Protein AF-A0A6L7QI22-F1 (afdb_monomer_lite)

Foldseek 3Di:
DDPVQVCCCVPPVDGDDPPLDDPVLVVVLVVQCVVPVLPPLDCPRDPNSCRDVSVVCVQCRPVVLQVQQVVLPHDDPPDDRSDHDDDDDDDSVCVVCVPDPDDDPPCPCVCVSPVPDDPVSD

Radius of gyration: 17.9 Å; chains: 1; bounding box: 43×37×44 Å

Structure (mmCIF, N/CA/C/O backbone):
data_AF-A0A6L7QI22-F1
#
_entry.id   AF-A0A6L7QI22-F1
#
loop_
_atom_site.group_PDB
_atom_site.id
_atom_site.type_symbol
_atom_site.label_atom_id
_atom_site.label_alt_id
_atom_site.label_comp_id
_atom_site.label_asym_id
_atom_site.label_entity_id
_atom_site.label_seq_id
_atom_site.pdbx_PDB_ins_code
_atom_site.Cartn_x
_atom_site.Cartn_y
_atom_site.Cartn_z
_atom_site.occupancy
_atom_site.B_iso_or_equiv
_atom_site.auth_seq_id
_atom_site.auth_comp_id
_atom_site.auth_asym_id
_atom_site.auth_atom_id
_atom_site.pdbx_PDB_model_num
ATOM 1 N N . MET A 1 1 ? -13.317 3.547 7.485 1.00 88.06 1 MET A N 1
ATOM 2 C CA . MET A 1 1 ? -14.101 2.580 6.686 1.00 88.06 1 MET A CA 1
ATOM 3 C C . MET A 1 1 ? -15.576 2.927 6.817 1.00 88.06 1 MET A C 1
ATOM 5 O O . MET A 1 1 ? -16.041 3.057 7.943 1.00 88.06 1 MET A O 1
ATOM 9 N N . ASP A 1 2 ? -16.298 3.121 5.716 1.00 90.44 2 ASP A N 1
ATOM 10 C CA . ASP A 1 2 ? -17.754 3.324 5.758 1.00 90.44 2 ASP A CA 1
ATOM 11 C C . ASP A 1 2 ? -18.538 1.992 5.719 1.00 90.44 2 ASP A C 1
ATOM 13 O O . ASP A 1 2 ? -17.963 0.901 5.662 1.00 90.44 2 ASP A O 1
ATOM 17 N N . ALA A 1 3 ? -19.871 2.072 5.791 1.00 92.56 3 ALA A N 1
ATOM 18 C CA . ALA A 1 3 ? -20.741 0.897 5.817 1.00 92.56 3 ALA A CA 1
ATOM 19 C C . ALA A 1 3 ? -20.727 0.092 4.504 1.00 92.56 3 ALA A C 1
ATOM 21 O O . ALA A 1 3 ? -20.866 -1.131 4.542 1.00 92.56 3 ALA A O 1
ATOM 22 N N . GLU A 1 4 ? -20.556 0.756 3.360 1.00 93.12 4 GLU A N 1
ATOM 23 C CA . GLU A 1 4 ? -20.504 0.102 2.051 1.00 93.12 4 GLU A CA 1
ATOM 24 C C . GLU A 1 4 ? -19.186 -0.655 1.890 1.00 93.12 4 GLU A C 1
ATOM 26 O O . GLU A 1 4 ? -19.187 -1.843 1.567 1.00 93.12 4 GLU A O 1
ATOM 31 N N . GLN A 1 5 ? -18.069 -0.014 2.233 1.00 93.56 5 GLN A N 1
ATOM 32 C CA . GLN A 1 5 ? -16.755 -0.645 2.292 1.00 93.56 5 GLN A CA 1
ATOM 33 C C . GLN A 1 5 ? -16.763 -1.845 3.244 1.00 93.56 5 GLN A C 1
ATOM 35 O O . GLN A 1 5 ? -16.198 -2.893 2.924 1.00 93.56 5 GLN A O 1
ATOM 40 N N . ARG A 1 6 ? -17.412 -1.717 4.412 1.00 93.12 6 ARG A N 1
ATOM 41 C CA . ARG A 1 6 ? -17.520 -2.814 5.380 1.00 93.12 6 ARG A CA 1
ATOM 42 C C . ARG A 1 6 ? -18.294 -3.994 4.816 1.00 93.12 6 ARG A C 1
ATOM 44 O O . ARG A 1 6 ? -17.806 -5.120 4.879 1.00 93.12 6 ARG A O 1
ATOM 51 N N . PHE A 1 7 ? -19.460 -3.730 4.232 1.00 93.75 7 PHE A N 1
ATOM 52 C CA . PHE A 1 7 ? -20.251 -4.754 3.560 1.00 93.75 7 PHE A CA 1
ATOM 53 C C . PHE A 1 7 ? -19.449 -5.439 2.448 1.00 93.75 7 PHE A C 1
ATOM 55 O O . PHE A 1 7 ? -19.473 -6.666 2.344 1.00 93.75 7 PHE A O 1
ATOM 62 N N . ALA A 1 8 ? -18.707 -4.661 1.657 1.00 93.75 8 ALA A N 1
ATOM 63 C CA . ALA A 1 8 ? -17.882 -5.170 0.577 1.00 93.75 8 ALA A CA 1
ATOM 64 C C . ALA A 1 8 ? -16.808 -6.141 1.076 1.00 93.75 8 ALA A C 1
ATOM 66 O O . ALA A 1 8 ? -16.704 -7.272 0.598 1.00 93.75 8 ALA A O 1
ATOM 67 N N . PHE A 1 9 ? -16.057 -5.719 2.092 1.00 95.00 9 PHE A N 1
ATOM 68 C CA . PHE A 1 9 ? -15.014 -6.538 2.688 1.00 95.00 9 PHE A CA 1
ATOM 69 C C . PHE A 1 9 ? -15.580 -7.808 3.336 1.00 95.00 9 PHE A C 1
ATOM 71 O O . PHE A 1 9 ? -15.075 -8.897 3.073 1.00 95.00 9 PHE A O 1
ATOM 78 N N . ASP A 1 10 ? -16.658 -7.694 4.117 1.00 94.88 10 ASP A N 1
ATOM 79 C CA . ASP A 1 10 ? -17.285 -8.840 4.789 1.00 94.88 10 ASP A CA 1
ATOM 80 C C . ASP A 1 10 ? -17.901 -9.836 3.781 1.00 94.88 10 ASP A C 1
ATOM 82 O O . ASP A 1 10 ? -17.974 -11.033 4.060 1.00 94.88 10 ASP A O 1
ATOM 86 N N . THR A 1 11 ? -18.317 -9.366 2.597 1.00 96.75 11 THR A N 1
ATOM 87 C CA . THR A 1 11 ? -18.926 -10.202 1.547 1.00 96.75 11 THR A CA 1
ATOM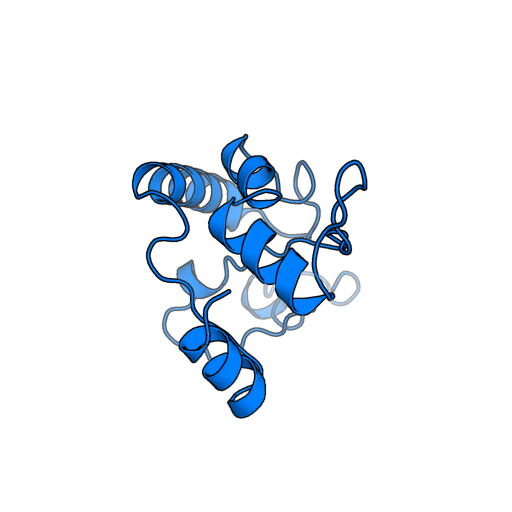 88 C C . THR A 1 11 ? -17.888 -10.867 0.644 1.00 96.75 11 THR A C 1
ATOM 90 O O . THR A 1 11 ? -18.017 -12.051 0.324 1.00 96.75 11 THR A O 1
ATOM 93 N N . TRP A 1 12 ? -16.877 -10.119 0.195 1.00 96.50 12 TRP A N 1
ATOM 94 C CA . TRP A 1 12 ? -15.939 -10.570 -0.841 1.00 96.50 12 TRP A CA 1
ATOM 95 C C . TRP A 1 12 ? -14.551 -10.925 -0.309 1.00 96.50 12 TRP A C 1
ATOM 97 O O . TRP A 1 12 ? -13.762 -11.536 -1.028 1.00 96.50 12 TRP A O 1
ATOM 107 N N . GLY A 1 13 ? -14.242 -10.566 0.937 1.00 93.62 13 GLY A N 1
ATOM 108 C CA . GLY A 1 13 ? -12.931 -10.780 1.547 1.00 93.62 13 GLY A CA 1
ATOM 109 C C . GLY A 1 13 ? -11.843 -9.828 1.042 1.00 93.62 13 GLY A C 1
ATOM 110 O O . GLY A 1 13 ? -10.673 -10.025 1.363 1.00 93.62 13 GLY A O 1
ATOM 111 N N . PHE A 1 14 ? -12.199 -8.811 0.250 1.00 93.12 14 PHE A N 1
ATOM 112 C CA . PHE A 1 14 ? -11.286 -7.767 -0.211 1.00 93.12 14 PHE A CA 1
ATOM 113 C C . PHE A 1 14 ? -12.013 -6.430 -0.394 1.00 93.12 14 PHE A C 1
ATOM 115 O O . PHE A 1 14 ? -13.235 -6.383 -0.520 1.00 93.12 14 PHE A O 1
ATOM 122 N N . LEU A 1 15 ? -11.237 -5.344 -0.431 1.00 92.50 15 LEU A N 1
ATOM 123 C CA . LEU A 1 15 ? -11.698 -3.994 -0.748 1.00 92.50 15 LEU A CA 1
ATOM 124 C C . LEU A 1 15 ? -10.732 -3.364 -1.757 1.00 92.50 15 LEU A C 1
ATOM 126 O O . LEU A 1 15 ? -9.518 -3.469 -1.589 1.00 92.50 15 LEU A O 1
ATOM 130 N N . ALA A 1 16 ? -11.267 -2.705 -2.784 1.00 91.81 16 ALA A N 1
ATOM 131 C CA . ALA A 1 16 ? -10.495 -1.848 -3.676 1.00 91.81 16 ALA A CA 1
ATOM 132 C C . ALA A 1 16 ? -10.746 -0.385 -3.295 1.00 91.81 16 ALA A C 1
ATOM 134 O O . ALA A 1 16 ? -11.897 0.026 -3.160 1.00 91.81 16 ALA A O 1
ATOM 135 N N . VAL A 1 17 ? -9.674 0.382 -3.102 1.00 92.00 17 VAL A N 1
ATOM 136 C CA . VAL A 1 17 ? -9.738 1.817 -2.801 1.00 92.00 17 VAL A CA 1
ATOM 137 C C . VAL A 1 17 ? -9.182 2.556 -4.007 1.00 92.00 17 VAL A C 1
ATOM 139 O O . VAL A 1 17 ? -7.985 2.484 -4.288 1.00 92.00 17 VAL A O 1
ATOM 142 N N . GLU A 1 18 ? -10.070 3.206 -4.750 1.00 92.19 18 GLU A N 1
ATOM 143 C CA . GLU A 1 18 ? -9.695 4.022 -5.903 1.00 92.19 18 GLU A CA 1
ATOM 144 C C . GLU A 1 18 ? -8.959 5.285 -5.444 1.00 92.19 18 GLU A C 1
ATOM 146 O O . GLU A 1 18 ? -9.183 5.775 -4.336 1.00 92.19 18 GLU A O 1
ATOM 151 N N . ASP A 1 19 ? -8.044 5.773 -6.282 1.00 93.19 19 ASP A N 1
ATOM 152 C CA . ASP A 1 19 ? -7.288 7.012 -6.055 1.00 93.19 19 ASP A CA 1
ATOM 153 C C . ASP A 1 19 ? -6.571 7.094 -4.691 1.00 93.19 19 ASP A C 1
ATOM 155 O O . ASP A 1 19 ? -6.341 8.174 -4.149 1.00 93.19 19 ASP A O 1
ATOM 159 N N . ALA A 1 20 ? -6.174 5.944 -4.131 1.00 93.81 20 ALA A N 1
ATOM 160 C CA . ALA A 1 20 ? -5.493 5.878 -2.836 1.00 93.81 20 ALA A CA 1
ATOM 161 C C . ALA A 1 20 ? -4.113 6.566 -2.829 1.00 93.81 20 ALA A C 1
ATOM 163 O O . ALA A 1 20 ? -3.603 6.911 -1.764 1.00 93.81 20 ALA A O 1
ATOM 164 N N . ILE A 1 21 ? -3.509 6.750 -4.005 1.00 94.19 21 ILE A N 1
ATOM 165 C CA . ILE A 1 21 ? -2.232 7.439 -4.218 1.00 94.19 21 ILE A CA 1
ATOM 166 C C . ILE A 1 21 ? -2.348 8.390 -5.410 1.00 94.19 21 ILE A C 1
ATOM 168 O O . ILE A 1 21 ? -3.181 8.192 -6.297 1.00 94.19 21 ILE A O 1
ATOM 172 N N . THR A 1 22 ? -1.505 9.418 -5.451 1.00 94.31 22 THR A N 1
ATOM 173 C CA . THR A 1 22 ? -1.597 10.458 -6.481 1.00 94.31 22 THR A CA 1
ATOM 174 C C . THR A 1 22 ? -0.957 10.033 -7.811 1.00 94.31 22 THR A C 1
ATOM 176 O O . THR A 1 22 ? -0.067 9.175 -7.834 1.00 94.31 22 THR A O 1
ATOM 179 N N . PRO A 1 23 ? -1.338 10.664 -8.940 1.00 94.94 23 PRO A N 1
ATOM 180 C CA . PRO A 1 23 ? -0.682 10.443 -10.229 1.00 94.94 23 PRO A CA 1
ATOM 181 C C . PRO A 1 23 ? 0.836 10.678 -10.205 1.00 94.94 23 PRO A C 1
ATOM 183 O O . PRO A 1 23 ? 1.580 9.975 -10.886 1.00 94.94 23 PRO A O 1
ATOM 186 N N . GLU A 1 24 ? 1.314 11.634 -9.405 1.00 93.56 24 GLU A N 1
ATOM 187 C CA . GLU A 1 24 ? 2.743 11.918 -9.245 1.00 93.56 24 GLU A CA 1
ATOM 188 C C . GLU A 1 24 ? 3.466 10.777 -8.522 1.00 93.56 24 GLU A C 1
ATOM 190 O O . GLU A 1 24 ? 4.547 10.372 -8.951 1.00 93.56 24 GLU A O 1
ATOM 195 N N . GLN A 1 25 ? 2.855 10.220 -7.469 1.00 93.25 25 GLN A N 1
ATOM 196 C CA . GLN A 1 25 ? 3.389 9.040 -6.784 1.00 93.25 25 GLN A CA 1
ATOM 197 C C . GLN A 1 25 ? 3.444 7.842 -7.738 1.00 93.25 25 GLN A C 1
ATOM 199 O O . GLN A 1 25 ? 4.451 7.141 -7.790 1.00 93.25 25 GLN A O 1
ATOM 204 N N . ILE A 1 26 ? 2.399 7.641 -8.548 1.00 91.62 26 ILE A N 1
ATOM 205 C CA . ILE A 1 26 ? 2.372 6.589 -9.574 1.00 91.62 26 ILE A CA 1
ATOM 206 C C . ILE A 1 26 ? 3.530 6.767 -10.564 1.00 91.62 26 ILE A C 1
ATOM 208 O O . ILE A 1 26 ? 4.234 5.798 -10.854 1.00 91.62 26 ILE A O 1
ATOM 212 N N . ALA A 1 27 ? 3.761 7.988 -11.053 1.00 91.56 27 ALA A N 1
ATOM 213 C CA . ALA A 1 27 ? 4.830 8.272 -12.005 1.00 91.56 27 ALA A CA 1
ATOM 214 C C . ALA A 1 27 ? 6.237 8.019 -11.422 1.00 91.56 27 ALA A C 1
ATOM 216 O O . ALA A 1 27 ? 7.091 7.460 -12.119 1.00 91.56 27 ALA A O 1
ATOM 217 N N . ASP A 1 28 ? 6.483 8.376 -10.154 1.00 90.06 28 ASP A N 1
ATOM 218 C CA . ASP A 1 28 ? 7.763 8.099 -9.475 1.00 90.06 28 ASP A CA 1
ATOM 219 C C . ASP A 1 28 ? 8.001 6.592 -9.286 1.00 90.06 28 ASP A C 1
ATOM 221 O O . ASP A 1 28 ? 9.078 6.074 -9.611 1.00 90.06 28 ASP A O 1
ATOM 225 N N . LEU A 1 29 ? 6.969 5.868 -8.834 1.00 87.62 29 LEU A N 1
ATOM 226 C CA . LEU A 1 29 ? 7.019 4.415 -8.659 1.00 87.62 29 LEU A CA 1
ATOM 227 C C . LEU A 1 29 ? 7.298 3.710 -9.990 1.00 87.62 29 LEU A C 1
ATOM 229 O O . LEU A 1 29 ? 8.169 2.843 -10.050 1.00 87.62 29 LEU A O 1
ATOM 233 N N . GLN A 1 30 ? 6.605 4.102 -11.064 1.00 85.56 30 GLN A N 1
ATOM 234 C CA . GLN A 1 30 ? 6.814 3.556 -12.408 1.00 85.56 30 GLN A CA 1
ATOM 235 C C . GLN A 1 30 ? 8.232 3.822 -12.909 1.00 85.56 30 GLN A C 1
ATOM 237 O O . GLN A 1 30 ? 8.915 2.886 -13.313 1.00 85.56 30 GLN A O 1
ATOM 242 N N . THR A 1 31 ? 8.708 5.065 -12.801 1.00 86.56 31 THR A N 1
ATOM 243 C CA . THR A 1 31 ? 10.070 5.434 -13.216 1.00 86.56 31 THR A CA 1
ATOM 244 C C . THR A 1 31 ? 11.122 4.603 -12.477 1.00 86.56 31 THR A C 1
ATOM 246 O O . THR A 1 31 ? 12.071 4.100 -13.082 1.00 86.56 31 THR A O 1
ATOM 249 N N . SER A 1 32 ? 10.938 4.409 -11.170 1.00 82.88 32 SER A N 1
ATOM 250 C CA . SER A 1 32 ? 11.830 3.596 -10.339 1.00 82.88 32 SER A CA 1
ATOM 251 C C . SER A 1 32 ? 11.790 2.111 -10.714 1.00 82.88 32 SER A C 1
ATOM 253 O O . SER A 1 32 ? 12.843 1.480 -10.831 1.00 82.88 32 SER A O 1
ATOM 255 N N . VAL A 1 33 ? 10.597 1.548 -10.933 1.00 78.56 33 VAL A N 1
ATOM 256 C CA . VAL A 1 33 ? 10.423 0.153 -11.367 1.00 78.56 33 VAL A CA 1
ATOM 257 C C . VAL A 1 33 ? 11.023 -0.070 -12.750 1.00 78.56 33 VAL A C 1
ATOM 259 O O . VAL A 1 33 ? 11.712 -1.064 -12.938 1.00 78.56 33 VAL A O 1
ATOM 262 N N . ASP A 1 34 ? 10.816 0.829 -13.708 1.00 78.31 34 ASP A N 1
ATOM 263 C CA . ASP A 1 34 ? 11.346 0.672 -15.066 1.00 78.31 34 ASP A CA 1
ATOM 264 C C . ASP A 1 34 ? 12.880 0.728 -15.080 1.00 78.31 34 ASP A C 1
ATOM 266 O O . ASP A 1 34 ? 13.529 -0.027 -15.807 1.00 78.31 34 ASP A O 1
ATOM 270 N N . ALA A 1 35 ? 13.474 1.563 -14.221 1.00 77.69 35 ALA A N 1
ATOM 271 C CA . ALA A 1 35 ? 14.922 1.653 -14.073 1.00 77.69 35 ALA A CA 1
ATOM 272 C C . ALA A 1 35 ? 15.547 0.441 -13.353 1.00 77.69 35 ALA A C 1
ATOM 274 O O . ALA A 1 35 ? 16.702 0.113 -13.619 1.00 77.69 35 ALA A O 1
ATOM 275 N N . LYS A 1 36 ? 14.829 -0.203 -12.419 1.00 71.69 36 LYS A N 1
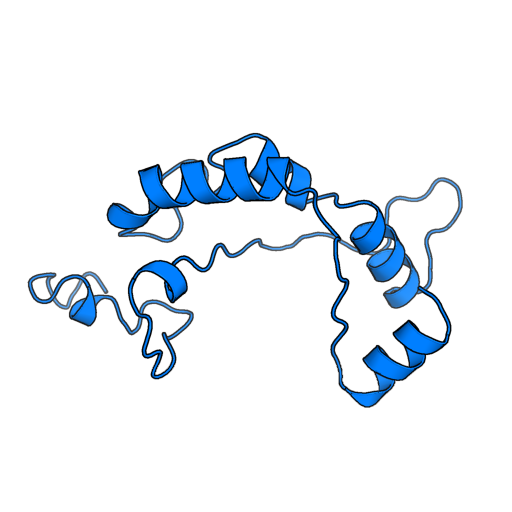ATOM 276 C CA . LYS A 1 36 ? 15.379 -1.244 -11.520 1.00 71.69 36 LYS A CA 1
ATOM 277 C C . LYS A 1 36 ? 14.881 -2.662 -11.800 1.00 71.69 36 LYS A C 1
ATOM 279 O O . LYS A 1 36 ? 15.580 -3.628 -11.513 1.00 71.69 36 LYS A O 1
ATOM 284 N N . GLY A 1 37 ? 13.691 -2.791 -12.371 1.00 63.12 37 GLY A N 1
ATOM 285 C CA . GLY A 1 37 ? 12.981 -4.034 -12.667 1.00 63.12 37 GLY A CA 1
ATOM 286 C C . GLY A 1 37 ? 13.748 -5.056 -13.513 1.00 63.12 37 GLY A C 1
ATOM 287 O O . GLY A 1 37 ? 13.623 -6.246 -13.217 1.00 63.12 37 GLY A O 1
ATOM 288 N N . PRO A 1 38 ? 14.562 -4.651 -14.511 1.00 58.28 38 PRO A N 1
ATOM 289 C CA . PRO A 1 38 ? 15.333 -5.590 -15.329 1.00 58.28 38 PRO A CA 1
ATOM 290 C C . PRO A 1 38 ? 16.429 -6.366 -14.580 1.00 58.28 38 PRO A C 1
ATOM 292 O O . PRO A 1 38 ? 16.865 -7.401 -15.073 1.00 58.28 38 PRO A O 1
ATOM 295 N N . GLU A 1 39 ? 16.877 -5.901 -13.407 1.00 57.41 39 GLU A N 1
ATOM 296 C CA . GLU A 1 39 ? 18.037 -6.466 -12.687 1.00 57.41 39 GLU A CA 1
ATOM 297 C C . GLU A 1 39 ? 17.656 -7.316 -11.458 1.00 57.41 39 GLU A C 1
ATOM 299 O O . GLU A 1 39 ? 18.521 -7.773 -10.705 1.00 57.41 39 GLU A O 1
ATOM 304 N N . LEU A 1 40 ? 16.362 -7.553 -11.222 1.00 57.31 40 LEU A N 1
ATOM 305 C CA . LEU A 1 40 ? 15.869 -8.183 -9.992 1.00 57.31 40 LEU A CA 1
ATOM 306 C C . LEU A 1 40 ? 16.010 -9.714 -10.035 1.00 57.31 40 LEU A C 1
ATOM 308 O O . LEU A 1 40 ? 15.039 -10.464 -10.079 1.00 57.31 40 LEU A O 1
ATOM 312 N N . HIS A 1 41 ? 17.253 -10.195 -9.985 1.00 52.59 41 HIS A N 1
ATOM 313 C CA . HIS A 1 41 ? 17.592 -11.615 -9.843 1.00 52.59 41 HIS A CA 1
ATOM 314 C C . HIS A 1 41 ? 17.424 -12.151 -8.408 1.00 52.59 41 HIS A C 1
ATOM 316 O O . HIS A 1 41 ? 17.607 -13.353 -8.184 1.00 52.59 41 HIS A O 1
ATOM 322 N N . SER A 1 42 ? 17.094 -11.279 -7.445 1.00 52.38 42 SER A N 1
ATOM 323 C CA . SER A 1 42 ? 16.704 -11.628 -6.076 1.00 52.38 42 SER A CA 1
ATOM 324 C C . SER A 1 42 ? 15.669 -10.634 -5.535 1.00 52.38 42 SER A C 1
ATOM 326 O O . SER A 1 42 ? 15.676 -9.458 -5.900 1.00 52.38 42 SER A O 1
ATOM 328 N N . GLN A 1 43 ? 14.819 -11.091 -4.612 1.00 49.81 43 GLN A N 1
ATOM 329 C CA . GLN A 1 43 ? 13.823 -10.265 -3.909 1.00 49.81 43 GLN A CA 1
ATOM 330 C C . GLN A 1 43 ? 14.455 -9.171 -3.012 1.00 49.81 43 GLN A C 1
ATOM 332 O O . GLN A 1 43 ? 13.744 -8.378 -2.407 1.00 49.81 43 GLN A O 1
ATOM 337 N N . HIS A 1 44 ? 15.791 -9.095 -2.941 1.00 52.56 44 HIS A N 1
ATOM 338 C CA . HIS A 1 44 ? 16.548 -8.186 -2.075 1.00 52.56 44 HIS A CA 1
ATOM 339 C C . HIS A 1 44 ? 17.525 -7.279 -2.844 1.00 52.56 44 HIS A C 1
ATOM 341 O O . HIS A 1 44 ? 18.431 -6.715 -2.237 1.00 52.56 44 HIS A O 1
ATOM 347 N N . ALA A 1 45 ? 17.377 -7.155 -4.168 1.00 53.41 45 ALA A N 1
ATOM 348 C CA . ALA A 1 45 ? 18.457 -6.709 -5.055 1.00 53.41 45 ALA A CA 1
ATOM 349 C C . ALA A 1 45 ? 19.002 -5.278 -4.835 1.00 53.41 45 ALA A C 1
ATOM 351 O O . ALA A 1 45 ? 20.117 -5.014 -5.256 1.00 53.41 45 ALA A O 1
ATOM 352 N N . ASP A 1 46 ? 18.306 -4.383 -4.140 1.00 55.28 46 ASP A N 1
ATOM 353 C CA . ASP A 1 46 ? 18.881 -3.183 -3.508 1.00 55.28 46 ASP A CA 1
ATOM 354 C C . ASP A 1 46 ? 17.810 -2.605 -2.570 1.00 55.28 46 ASP A C 1
ATOM 356 O O . ASP A 1 46 ? 16.636 -2.542 -2.950 1.00 55.28 46 ASP A O 1
ATOM 360 N N . ARG A 1 47 ? 18.180 -2.239 -1.334 1.00 59.06 47 ARG A N 1
ATOM 361 C CA . ARG A 1 47 ? 17.285 -1.650 -0.305 1.00 59.06 47 ARG A CA 1
ATOM 362 C C . ARG A 1 47 ? 15.963 -2.399 -0.052 1.00 59.06 47 ARG A C 1
ATOM 364 O O . ARG A 1 47 ? 14.986 -1.791 0.370 1.00 59.06 47 ARG A O 1
ATOM 371 N N . GLY A 1 48 ? 15.903 -3.706 -0.321 1.00 62.19 48 GLY A N 1
ATOM 372 C CA . GLY A 1 48 ? 14.695 -4.514 -0.098 1.00 62.19 48 GLY A CA 1
ATOM 373 C C . GLY A 1 48 ? 13.463 -4.066 -0.898 1.00 62.19 48 GLY A C 1
ATOM 374 O O . GLY A 1 48 ? 12.347 -4.303 -0.453 1.00 62.19 48 GLY A O 1
ATOM 375 N N . GLY A 1 49 ? 13.651 -3.398 -2.043 1.00 66.50 49 GLY A N 1
ATOM 376 C CA . GLY A 1 49 ? 12.549 -2.879 -2.866 1.00 66.50 49 GLY A CA 1
ATOM 377 C C . GLY A 1 49 ? 12.133 -1.435 -2.556 1.00 66.50 49 GLY A C 1
ATOM 378 O O . GLY A 1 49 ? 11.292 -0.890 -3.263 1.00 66.50 49 GLY A O 1
ATOM 379 N N . PHE A 1 50 ? 12.748 -0.780 -1.565 1.00 76.25 50 PHE A N 1
ATOM 380 C CA . PHE A 1 50 ? 12.543 0.645 -1.275 1.00 76.25 50 PHE A CA 1
ATOM 381 C C . PHE A 1 50 ? 13.504 1.519 -2.095 1.00 76.25 50 PHE A C 1
ATOM 383 O O . PHE A 1 50 ? 14.522 2.011 -1.596 1.00 76.25 50 PHE A O 1
ATOM 390 N N . TRP A 1 51 ? 13.215 1.681 -3.387 1.00 79.25 51 TRP A N 1
ATOM 391 C CA . TRP A 1 51 ? 14.108 2.397 -4.311 1.00 79.25 51 TRP A CA 1
ATOM 392 C C . TRP A 1 51 ? 13.993 3.924 -4.241 1.00 79.25 51 TRP A C 1
ATOM 394 O O . TRP A 1 51 ? 14.967 4.615 -4.540 1.00 79.25 51 TRP A O 1
ATOM 404 N N . SER A 1 52 ? 12.851 4.444 -3.791 1.00 84.12 52 SER A N 1
ATOM 405 C CA . SER A 1 52 ? 12.599 5.873 -3.579 1.00 84.12 52 SER A CA 1
ATOM 406 C C . SER A 1 52 ? 11.828 6.104 -2.276 1.00 84.12 52 SER A C 1
ATOM 408 O O . SER A 1 52 ? 11.306 5.160 -1.675 1.00 84.12 52 SER A O 1
ATOM 410 N N . GLN A 1 53 ? 11.753 7.363 -1.832 1.00 88.62 53 GLN A N 1
ATOM 411 C CA . GLN A 1 53 ? 10.934 7.734 -0.673 1.00 88.62 53 GLN A CA 1
ATOM 412 C C . GLN A 1 53 ? 9.458 7.395 -0.912 1.00 88.62 53 GLN A C 1
ATOM 414 O O . GLN A 1 53 ? 8.796 6.940 0.008 1.00 88.62 53 GLN A O 1
ATOM 419 N N . THR A 1 54 ? 8.974 7.476 -2.154 1.00 90.69 54 THR A N 1
ATOM 420 C CA . THR A 1 54 ? 7.594 7.116 -2.488 1.00 90.69 54 THR A CA 1
ATOM 421 C C . THR A 1 54 ? 7.271 5.659 -2.151 1.00 90.69 54 THR A C 1
ATOM 423 O O . THR A 1 54 ? 6.168 5.395 -1.695 1.00 90.69 54 THR A O 1
ATOM 426 N N . PHE A 1 55 ? 8.219 4.715 -2.257 1.00 87.62 55 PHE A N 1
ATOM 427 C CA . PHE A 1 55 ? 8.007 3.339 -1.768 1.00 87.62 55 PHE A CA 1
ATOM 428 C C . PHE A 1 55 ? 7.875 3.258 -0.247 1.00 87.62 55 PHE A C 1
ATOM 430 O O . PHE A 1 55 ? 7.131 2.423 0.260 1.00 87.62 55 PHE A O 1
ATOM 437 N N . VAL A 1 56 ? 8.624 4.087 0.481 1.00 87.88 56 VAL A N 1
ATOM 438 C CA . VAL A 1 56 ? 8.535 4.160 1.944 1.00 87.88 56 VAL A CA 1
ATOM 439 C C . VAL A 1 56 ? 7.200 4.776 2.342 1.00 87.88 56 VAL A C 1
ATOM 441 O O . VAL A 1 56 ? 6.546 4.262 3.239 1.00 87.88 56 VAL A O 1
ATOM 444 N N . ASP A 1 57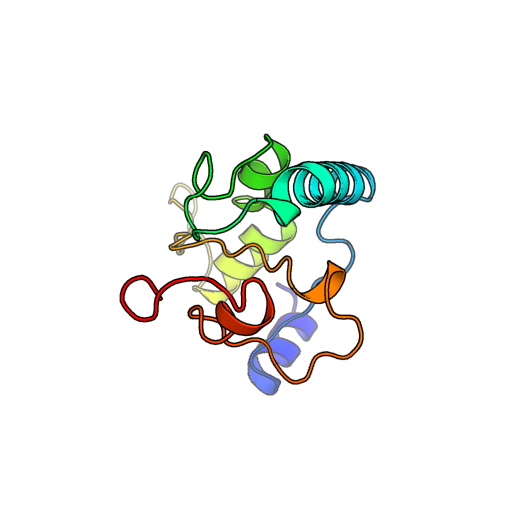 ? 6.755 5.809 1.632 1.00 90.12 57 ASP A N 1
ATOM 445 C CA . ASP A 1 57 ? 5.482 6.482 1.889 1.00 90.12 57 ASP A CA 1
ATOM 446 C C . ASP A 1 57 ? 4.277 5.548 1.656 1.00 90.12 57 ASP A C 1
ATOM 448 O O . ASP A 1 57 ? 3.243 5.712 2.298 1.00 90.12 57 ASP A O 1
ATOM 452 N N . LEU A 1 58 ? 4.410 4.504 0.820 1.00 89.38 58 LEU A N 1
ATOM 453 C CA . LEU A 1 58 ? 3.383 3.458 0.682 1.00 89.38 58 LEU A CA 1
ATOM 454 C C . LEU A 1 58 ? 3.153 2.641 1.967 1.00 89.38 58 LEU A C 1
ATOM 456 O O . LEU A 1 58 ? 2.129 1.966 2.075 1.00 89.38 58 LEU A O 1
ATOM 460 N N . LEU A 1 59 ? 4.075 2.681 2.936 1.00 87.50 59 LEU A N 1
ATOM 461 C CA . LEU A 1 59 ? 3.871 2.078 4.258 1.00 87.50 59 LEU A CA 1
ATOM 462 C C . LEU A 1 59 ? 2.847 2.849 5.101 1.00 87.50 59 LEU A C 1
ATOM 464 O O . LEU A 1 59 ? 2.357 2.308 6.088 1.00 87.50 59 LEU A O 1
ATOM 468 N N . ASP A 1 60 ? 2.536 4.094 4.745 1.00 88.75 60 ASP A N 1
ATOM 469 C CA . ASP A 1 60 ? 1.597 4.924 5.493 1.00 88.75 60 ASP A CA 1
ATOM 470 C C . ASP A 1 60 ? 0.735 5.768 4.550 1.00 88.75 60 ASP A C 1
ATOM 472 O O . ASP A 1 60 ? 0.843 6.991 4.467 1.00 88.75 60 ASP A O 1
ATOM 476 N N . VAL A 1 61 ? -0.131 5.085 3.799 1.00 91.88 61 VAL A N 1
ATOM 477 C CA . VAL A 1 61 ? -1.132 5.737 2.950 1.00 91.88 61 VAL A CA 1
ATOM 478 C C . VAL A 1 61 ? -2.354 6.067 3.816 1.00 91.88 61 VAL A C 1
ATOM 480 O O . VAL A 1 61 ? -3.048 5.131 4.216 1.00 91.88 61 VAL A O 1
ATOM 483 N N . PRO A 1 62 ? -2.687 7.349 4.078 1.00 89.56 62 PRO A N 1
ATOM 484 C CA . PRO A 1 62 ? -3.660 7.716 5.113 1.00 89.56 62 PRO A CA 1
ATOM 485 C C . PRO A 1 62 ? -5.022 7.025 4.982 1.00 89.56 62 PRO A C 1
ATOM 487 O O . PRO A 1 62 ? -5.523 6.455 5.950 1.00 89.56 62 PRO A O 1
ATOM 490 N N . VAL A 1 63 ? -5.583 6.984 3.767 1.00 91.38 63 VAL A N 1
ATOM 491 C CA . VAL A 1 63 ? -6.878 6.328 3.516 1.00 91.38 63 VAL A CA 1
ATOM 492 C C . VAL A 1 63 ? -6.830 4.818 3.783 1.00 91.38 63 VAL A C 1
ATOM 494 O O . VAL A 1 63 ? -7.803 4.241 4.264 1.00 91.38 63 VAL A O 1
ATOM 497 N N . ILE A 1 64 ? -5.689 4.169 3.531 1.00 92.88 64 ILE A N 1
ATOM 498 C CA . ILE A 1 64 ? -5.495 2.741 3.808 1.00 92.88 64 ILE A CA 1
ATOM 499 C C . ILE A 1 64 ? -5.279 2.512 5.304 1.00 92.88 64 ILE A C 1
ATOM 501 O O . ILE A 1 64 ? -5.912 1.624 5.874 1.00 92.88 64 ILE A O 1
ATOM 505 N N . SER A 1 65 ? -4.436 3.323 5.949 1.00 90.31 65 SER A N 1
ATOM 506 C CA . SER A 1 65 ? -4.148 3.240 7.384 1.00 90.31 65 SER A CA 1
ATOM 507 C C . SER A 1 65 ? -5.426 3.354 8.225 1.00 90.31 65 SER A C 1
ATOM 509 O O . SER A 1 65 ? -5.631 2.555 9.141 1.00 90.31 65 SER A O 1
ATOM 511 N N . GLU A 1 66 ? -6.334 4.271 7.875 1.00 90.00 66 GLU A N 1
ATOM 512 C CA . GLU A 1 66 ? -7.641 4.411 8.534 1.00 90.00 66 GLU A CA 1
ATOM 513 C C . GLU A 1 66 ? -8.538 3.178 8.340 1.00 90.00 66 GLU A C 1
ATOM 515 O O . GLU A 1 66 ? -9.184 2.717 9.283 1.00 90.00 66 GLU A O 1
ATOM 520 N N . ILE A 1 67 ? -8.578 2.606 7.132 1.00 93.44 67 ILE A N 1
ATOM 521 C CA . ILE A 1 67 ? -9.358 1.390 6.858 1.00 93.44 67 ILE A CA 1
ATOM 522 C C . ILE A 1 67 ? -8.798 0.196 7.638 1.00 93.44 67 ILE A C 1
ATOM 524 O O . ILE A 1 67 ? -9.567 -0.550 8.244 1.00 93.44 67 ILE A O 1
ATOM 528 N N . LEU A 1 68 ? -7.474 0.024 7.663 1.00 92.25 68 LEU A N 1
ATOM 529 C CA . LEU A 1 68 ? -6.821 -1.041 8.423 1.00 92.25 68 LEU A CA 1
ATOM 530 C C . LEU A 1 68 ? -7.092 -0.900 9.923 1.00 92.25 68 LEU A C 1
ATOM 532 O O . LEU A 1 68 ? -7.445 -1.887 10.567 1.00 92.25 68 LEU A O 1
ATOM 536 N N . ALA A 1 69 ? -6.994 0.311 10.478 1.00 91.75 69 ALA A N 1
ATOM 537 C CA . ALA A 1 69 ? -7.307 0.547 11.884 1.00 91.75 69 ALA A CA 1
ATOM 538 C C . ALA A 1 69 ? -8.739 0.102 12.227 1.00 91.75 69 ALA A C 1
ATOM 540 O O . ALA A 1 69 ? -8.931 -0.637 13.193 1.00 91.75 69 ALA A O 1
ATOM 541 N N . GLU A 1 70 ? -9.724 0.471 11.405 1.00 92.25 70 GLU A N 1
ATOM 542 C CA . GLU A 1 70 ? -11.124 0.060 11.578 1.00 92.25 70 GLU A CA 1
ATOM 543 C C . GLU A 1 70 ? -11.319 -1.462 11.467 1.00 92.25 70 GLU A C 1
ATOM 545 O O . GLU A 1 70 ? -12.019 -2.062 12.288 1.00 92.25 70 GLU A O 1
ATOM 550 N N . LEU A 1 71 ? -10.667 -2.118 10.500 1.00 91.75 71 LEU A N 1
ATOM 551 C CA . LEU A 1 71 ? -10.739 -3.576 10.332 1.00 91.75 71 LEU A CA 1
ATOM 552 C C . LEU A 1 71 ? -10.227 -4.336 11.565 1.00 91.75 71 LEU A C 1
ATOM 554 O O . LEU A 1 71 ? -10.784 -5.377 11.917 1.00 91.75 71 LEU A O 1
ATOM 558 N N . TYR A 1 72 ? -9.214 -3.799 12.248 1.00 90.50 72 TYR A N 1
ATOM 559 C CA . TYR A 1 72 ? -8.640 -4.375 13.467 1.00 90.50 72 TYR A CA 1
ATOM 560 C C . TYR A 1 72 ? -9.306 -3.887 14.771 1.00 90.50 72 TYR A C 1
ATOM 562 O O . TYR A 1 72 ? -8.790 -4.147 15.858 1.00 90.50 72 TYR A O 1
ATOM 570 N N . GLY A 1 73 ? -10.479 -3.246 14.690 1.00 88.25 73 GLY A N 1
ATOM 571 C CA . GLY A 1 73 ? -11.288 -2.871 15.859 1.00 88.25 73 GLY A CA 1
ATOM 572 C C . GLY A 1 73 ? -11.115 -1.427 16.338 1.00 88.25 73 GLY A C 1
ATOM 573 O O . GLY A 1 73 ? -11.542 -1.104 17.448 1.00 88.25 73 GLY A O 1
ATOM 574 N N . GLY A 1 74 ? -10.523 -0.573 15.504 1.00 88.75 74 GLY A N 1
ATOM 575 C CA . GLY A 1 74 ? -10.325 0.851 15.750 1.00 88.75 74 GLY A CA 1
ATOM 576 C C . GLY A 1 74 ? -9.050 1.161 16.537 1.00 88.75 74 GLY A C 1
ATOM 577 O O . GLY A 1 74 ? -8.530 0.342 17.298 1.00 88.75 74 GLY A O 1
ATOM 578 N N . GLN A 1 75 ? -8.543 2.383 16.366 1.00 86.06 75 GLN A N 1
ATOM 579 C CA . GLN A 1 75 ? -7.425 2.905 17.151 1.00 86.06 75 GLN A CA 1
ATOM 580 C C . GLN A 1 75 ? -7.955 3.652 18.376 1.00 86.06 75 GLN A C 1
ATOM 582 O O . GLN A 1 75 ? -8.825 4.519 18.273 1.00 86.06 75 GLN A O 1
ATOM 587 N N . ARG A 1 76 ? -7.417 3.343 19.557 1.00 86.06 76 ARG A N 1
ATOM 588 C CA . ARG A 1 76 ? -7.755 4.089 20.772 1.00 86.06 76 ARG A CA 1
ATOM 589 C C . ARG A 1 76 ? -6.934 5.378 20.857 1.00 86.06 76 ARG A C 1
ATOM 591 O O . ARG A 1 76 ? -5.777 5.396 20.429 1.00 86.06 76 ARG A O 1
ATOM 598 N N . PRO A 1 77 ? -7.484 6.452 21.450 1.00 87.00 77 PRO A N 1
ATOM 599 C CA . PRO A 1 77 ? -6.752 7.701 21.620 1.00 87.00 77 PRO A CA 1
ATOM 600 C C . PRO A 1 77 ? -5.424 7.494 22.360 1.00 87.00 77 PRO A C 1
ATOM 602 O O . PRO A 1 77 ? -5.403 6.970 23.471 1.00 87.00 77 PRO A O 1
ATOM 605 N N . GLY A 1 78 ? -4.324 7.939 21.749 1.00 87.69 78 GLY A N 1
ATOM 606 C CA . GLY A 1 78 ? -2.980 7.859 22.330 1.00 87.69 78 GLY A CA 1
ATOM 607 C C . GLY A 1 78 ? -2.275 6.505 22.184 1.00 87.69 78 GLY A C 1
ATOM 608 O O . GLY A 1 78 ? -1.154 6.370 22.670 1.00 87.69 78 GLY A O 1
ATOM 609 N N . GLU A 1 79 ? -2.886 5.522 21.519 1.00 89.06 79 GLU A N 1
ATOM 610 C CA . GLU A 1 79 ? -2.252 4.235 21.209 1.00 89.06 79 GLU A CA 1
ATOM 611 C C . GLU A 1 79 ? -1.665 4.225 19.788 1.00 89.06 79 GLU A C 1
ATOM 613 O O . GLU A 1 79 ? -2.032 5.037 18.939 1.00 89.06 79 GLU A O 1
ATOM 618 N N . LEU A 1 80 ? -0.737 3.300 19.527 1.00 88.50 80 LEU A N 1
ATOM 619 C CA . LEU A 1 80 ? -0.257 3.012 18.171 1.00 88.50 80 LEU A CA 1
ATOM 620 C C . LEU A 1 80 ? -1.366 2.338 17.339 1.00 88.50 80 LEU A C 1
ATOM 622 O O . LEU A 1 80 ? -2.307 1.789 17.921 1.00 88.50 80 LEU A O 1
ATOM 626 N N . PRO A 1 81 ? -1.267 2.338 15.996 1.00 89.31 81 PRO A N 1
ATOM 627 C CA . PRO A 1 81 ? -2.207 1.606 15.156 1.00 89.31 81 PRO A CA 1
ATOM 628 C C . PRO A 1 81 ? -2.317 0.124 15.565 1.00 89.31 81 PRO A C 1
ATOM 630 O O . PRO A 1 81 ? -1.307 -0.489 15.924 1.00 89.31 81 PRO A O 1
ATOM 633 N N . PRO A 1 82 ? -3.513 -0.490 15.485 1.00 92.56 82 PRO A N 1
ATOM 634 C CA . PRO A 1 82 ? -3.744 -1.877 15.907 1.00 92.56 82 PRO A CA 1
ATOM 635 C C . PRO A 1 82 ? -3.182 -2.922 14.923 1.00 92.56 82 PRO A C 1
ATOM 637 O O . PRO A 1 82 ? -3.484 -4.110 15.026 1.00 92.56 82 PRO A O 1
ATOM 640 N N . PHE A 1 83 ? -2.363 -2.492 13.964 1.00 90.56 83 PHE A N 1
ATOM 641 C CA . PHE A 1 83 ? -1.740 -3.326 12.948 1.00 90.56 83 PHE A CA 1
ATOM 642 C C . PHE A 1 83 ? -0.259 -2.973 12.799 1.00 90.56 83 PHE A C 1
ATOM 644 O O . PHE A 1 83 ? 0.198 -1.900 13.192 1.00 90.56 83 PHE A O 1
ATOM 651 N N . ARG A 1 84 ? 0.496 -3.892 12.198 1.00 89.56 84 ARG A N 1
ATOM 652 C CA . ARG A 1 84 ? 1.868 -3.652 11.750 1.00 89.56 84 ARG A CA 1
ATOM 653 C C . ARG A 1 84 ? 2.012 -4.142 10.323 1.00 89.56 84 ARG A C 1
ATOM 655 O O . ARG A 1 84 ? 1.407 -5.150 9.958 1.00 89.56 84 ARG A O 1
ATOM 662 N N . ILE A 1 85 ? 2.847 -3.468 9.551 1.00 85.94 85 ILE A N 1
ATOM 663 C CA . ILE A 1 85 ? 3.236 -3.965 8.237 1.00 85.94 85 ILE A CA 1
ATOM 664 C C . ILE A 1 85 ? 4.337 -4.997 8.439 1.00 85.94 85 ILE A C 1
ATOM 666 O O . ILE A 1 85 ? 5.349 -4.718 9.078 1.00 85.94 85 ILE A O 1
ATOM 670 N N . ASP A 1 86 ? 4.099 -6.202 7.935 1.00 83.12 86 ASP A N 1
ATOM 671 C CA . ASP A 1 86 ? 5.048 -7.311 8.022 1.00 83.12 86 ASP A CA 1
ATOM 672 C C . ASP A 1 86 ? 5.963 -7.359 6.791 1.00 83.12 86 ASP A C 1
ATOM 674 O O . ASP A 1 86 ? 7.179 -7.468 6.922 1.00 83.12 86 ASP A O 1
ATOM 678 N N . HIS A 1 87 ? 5.387 -7.208 5.593 1.00 80.31 87 HIS A N 1
ATOM 679 C CA . HIS A 1 87 ? 6.129 -7.246 4.336 1.00 80.31 87 HIS A CA 1
ATOM 680 C C . HIS A 1 87 ? 5.453 -6.401 3.248 1.00 80.31 87 HIS A C 1
ATOM 682 O O . HIS A 1 87 ? 4.226 -6.315 3.190 1.00 80.31 87 HIS A O 1
ATOM 688 N N . ILE A 1 88 ? 6.258 -5.838 2.342 1.00 77.62 88 ILE A N 1
ATOM 689 C CA . ILE A 1 88 ? 5.808 -5.256 1.068 1.00 77.62 88 ILE A CA 1
ATOM 690 C C . ILE A 1 88 ? 6.314 -6.125 -0.078 1.00 77.62 88 ILE A C 1
ATOM 692 O O . ILE A 1 88 ? 7.472 -6.532 -0.077 1.00 77.62 88 ILE A O 1
ATOM 696 N N . ASN A 1 89 ? 5.466 -6.372 -1.075 1.00 75.69 89 ASN A N 1
ATOM 697 C CA . ASN A 1 89 ? 5.866 -7.028 -2.315 1.00 75.69 89 ASN A CA 1
ATOM 698 C C . ASN A 1 89 ? 5.649 -6.086 -3.498 1.00 75.69 89 ASN A C 1
ATOM 700 O O . ASN A 1 89 ? 4.553 -5.566 -3.696 1.00 75.69 89 ASN A O 1
ATOM 704 N N . VAL A 1 90 ? 6.688 -5.905 -4.314 1.00 74.19 90 VAL A N 1
ATOM 705 C CA . VAL A 1 90 ? 6.610 -5.144 -5.565 1.00 74.19 90 VAL A CA 1
ATOM 706 C C . VAL A 1 90 ? 6.507 -6.134 -6.720 1.00 74.19 90 VAL A C 1
ATOM 708 O O . VAL A 1 90 ? 7.469 -6.819 -7.069 1.00 74.19 90 VAL A O 1
ATOM 711 N N . HIS A 1 91 ? 5.323 -6.236 -7.320 1.00 71.06 91 HIS A N 1
ATOM 712 C CA . HIS A 1 91 ? 5.075 -7.156 -8.427 1.00 71.06 91 HIS A CA 1
ATOM 713 C C . HIS A 1 91 ? 5.374 -6.486 -9.775 1.00 71.06 91 HIS A C 1
ATOM 715 O O . HIS A 1 91 ? 4.511 -5.854 -10.373 1.00 71.06 91 HIS A O 1
ATOM 721 N N . THR A 1 92 ? 6.587 -6.679 -10.296 1.00 63.84 92 THR A N 1
ATOM 722 C CA . THR A 1 92 ? 7.027 -6.120 -11.594 1.00 63.84 92 THR A CA 1
ATOM 723 C C . THR A 1 92 ? 6.631 -6.975 -12.808 1.00 63.84 92 THR A C 1
ATOM 725 O O . THR A 1 92 ? 6.812 -6.583 -13.955 1.00 63.84 92 THR A O 1
ATOM 728 N N . HIS A 1 93 ? 6.054 -8.159 -12.585 1.00 55.59 93 HIS A N 1
ATOM 729 C CA . HIS A 1 93 ? 5.779 -9.151 -13.633 1.00 55.59 93 HIS A CA 1
ATOM 730 C C . HIS A 1 93 ? 4.706 -8.715 -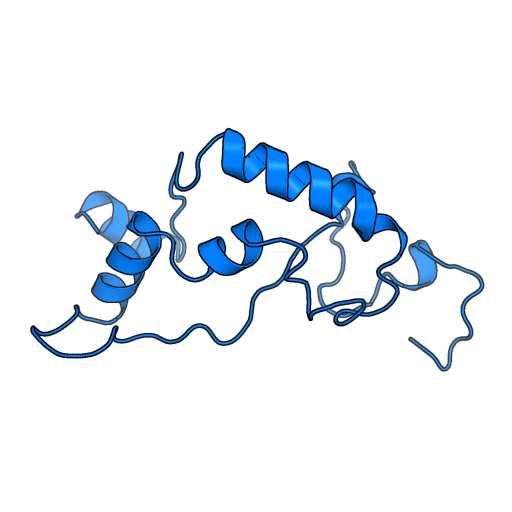14.652 1.00 55.59 93 HIS A C 1
ATOM 732 O O . HIS A 1 93 ? 4.693 -9.224 -15.774 1.00 55.59 93 HIS A O 1
ATOM 738 N N . GLY A 1 94 ? 3.832 -7.766 -14.293 1.00 48.78 94 GLY A N 1
ATOM 739 C CA . GLY A 1 94 ? 2.813 -7.217 -15.197 1.00 48.78 94 GLY A CA 1
ATOM 740 C C . GLY A 1 94 ? 3.389 -6.347 -16.322 1.00 48.78 94 GLY A C 1
ATOM 741 O O . GLY A 1 94 ? 2.807 -6.284 -17.403 1.00 48.78 94 GLY A O 1
ATOM 742 N N . THR A 1 95 ? 4.559 -5.739 -16.113 1.00 46.94 95 THR A N 1
ATOM 743 C CA . THR A 1 95 ? 5.238 -4.901 -17.114 1.00 46.94 95 THR A CA 1
ATOM 744 C C . THR A 1 95 ? 5.977 -5.742 -18.162 1.00 46.94 95 THR A C 1
ATOM 746 O O . THR A 1 95 ? 6.040 -5.358 -19.329 1.00 46.94 95 THR A O 1
ATOM 749 N N . PHE A 1 96 ? 6.468 -6.928 -17.781 1.00 45.03 96 PHE A N 1
ATOM 750 C CA . PHE A 1 96 ? 7.264 -7.806 -18.652 1.00 45.03 96 PHE A CA 1
ATOM 751 C C . PHE A 1 96 ? 6.456 -8.894 -19.371 1.00 45.03 96 PHE A C 1
ATOM 753 O O . PHE A 1 96 ? 6.958 -9.488 -20.324 1.00 45.03 96 PHE A O 1
ATOM 760 N N . ASN A 1 97 ? 5.216 -9.177 -18.951 1.00 42.47 97 ASN A N 1
ATOM 761 C CA . ASN A 1 97 ? 4.448 -10.290 -19.510 1.00 42.47 97 ASN A CA 1
ATOM 762 C C . ASN A 1 97 ? 2.946 -9.971 -19.615 1.00 42.47 97 ASN A C 1
ATOM 764 O O . ASN A 1 97 ? 2.132 -10.392 -18.797 1.00 42.47 97 ASN A O 1
ATOM 768 N N . LYS A 1 98 ? 2.568 -9.239 -20.673 1.00 45.66 98 LYS A N 1
ATOM 769 C CA . LYS A 1 98 ? 1.186 -8.787 -20.950 1.00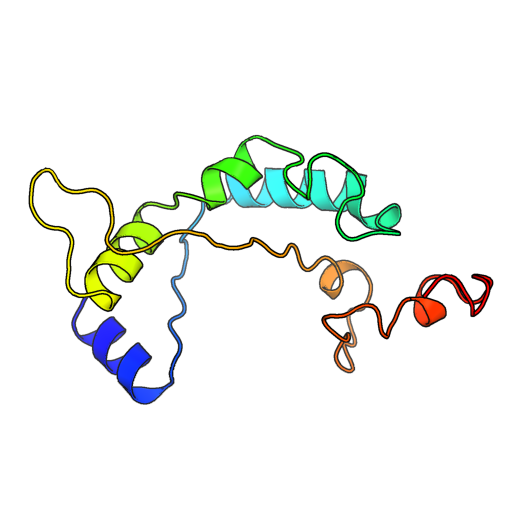 45.66 98 LYS A CA 1
ATOM 770 C C . LYS A 1 98 ? 0.148 -9.919 -21.107 1.00 45.66 98 LYS A C 1
ATOM 772 O O . LYS A 1 98 ? -1.040 -9.633 -21.179 1.00 45.66 98 LYS A O 1
ATOM 777 N N . ASN A 1 99 ? 0.580 -11.184 -21.138 1.00 48.91 99 ASN A N 1
ATOM 778 C CA . ASN A 1 99 ? -0.254 -12.369 -21.381 1.00 48.91 99 ASN A CA 1
ATOM 779 C C . ASN A 1 99 ? -0.340 -13.331 -20.174 1.00 48.91 99 ASN A C 1
ATOM 781 O O . ASN A 1 99 ? -0.566 -14.518 -20.381 1.00 48.91 99 ASN A O 1
ATOM 785 N N . LEU A 1 100 ? -0.110 -12.852 -18.943 1.00 49.91 100 LEU A N 1
ATOM 786 C CA . LEU A 1 100 ? -0.052 -13.616 -17.680 1.00 49.91 100 LEU A CA 1
ATOM 787 C C . LEU A 1 100 ? -0.867 -14.932 -17.639 1.00 49.91 100 LEU A C 1
ATOM 789 O O . LEU A 1 100 ? -2.009 -14.980 -17.187 1.00 49.91 100 LEU A O 1
ATOM 793 N N . ALA A 1 101 ? -0.203 -16.039 -17.979 1.00 41.78 101 ALA A N 1
ATOM 794 C CA . ALA A 1 101 ? -0.402 -17.303 -17.287 1.00 41.78 101 ALA A CA 1
ATOM 795 C C . ALA A 1 101 ? 0.373 -17.184 -15.966 1.00 41.78 101 ALA A C 1
ATOM 797 O O . ALA A 1 101 ? 1.599 -17.255 -15.971 1.00 41.78 101 ALA A O 1
ATOM 798 N N . GLY A 1 102 ? -0.349 -16.871 -14.886 1.00 42.16 102 GLY A N 1
ATOM 799 C CA . GLY A 1 102 ? 0.098 -16.723 -13.493 1.00 42.16 102 GLY A CA 1
ATOM 800 C C . GLY A 1 102 ? 1.594 -16.894 -13.212 1.00 42.16 102 GLY A C 1
ATOM 801 O O . GLY A 1 102 ? 2.115 -18.007 -13.183 1.00 42.16 102 GLY A O 1
ATOM 802 N N . GLY A 1 103 ? 2.279 -15.786 -12.924 1.00 45.44 103 GLY A N 1
ATOM 803 C CA . GLY A 1 103 ? 3.603 -15.854 -12.318 1.00 45.44 103 GLY A CA 1
ATOM 804 C C . GLY A 1 103 ? 3.527 -16.396 -10.894 1.00 45.44 103 GLY A C 1
ATOM 805 O O . GLY A 1 103 ? 2.670 -15.988 -10.113 1.00 45.44 103 GLY A O 1
ATOM 806 N N . THR A 1 104 ? 4.412 -17.330 -10.553 1.00 47.91 104 THR A N 1
ATOM 807 C CA . THR A 1 104 ? 4.487 -17.908 -9.208 1.00 47.91 104 THR A CA 1
ATOM 808 C C . THR A 1 104 ? 5.153 -16.911 -8.259 1.00 47.91 104 THR A C 1
ATOM 810 O O . THR A 1 104 ? 6.269 -16.464 -8.514 1.00 47.91 104 THR A O 1
ATOM 813 N N . ILE A 1 105 ? 4.494 -16.597 -7.139 1.00 49.06 105 ILE A N 1
ATOM 814 C CA . ILE A 1 105 ? 4.923 -15.603 -6.129 1.00 49.06 105 ILE A CA 1
ATOM 815 C C . ILE A 1 105 ? 6.273 -15.963 -5.455 1.00 49.06 105 ILE A C 1
ATOM 817 O O . ILE A 1 105 ? 6.891 -15.128 -4.805 1.00 49.06 105 ILE A O 1
ATOM 821 N N . HIS A 1 106 ? 6.801 -17.171 -5.680 1.00 51.12 106 HIS A N 1
ATOM 822 C CA . HIS A 1 106 ? 8.011 -17.690 -5.031 1.00 51.12 106 HIS A CA 1
ATOM 823 C C . HIS A 1 106 ? 9.081 -18.192 -6.018 1.00 51.12 106 HIS A C 1
ATOM 825 O O . HIS A 1 106 ? 9.605 -19.288 -5.865 1.00 51.12 106 HIS A O 1
ATOM 831 N N . GLY A 1 107 ? 9.401 -17.421 -7.063 1.00 50.97 107 GLY A N 1
ATOM 832 C CA . GLY A 1 107 ? 10.584 -17.694 -7.902 1.00 50.97 107 GLY A CA 1
ATOM 833 C C . GLY A 1 107 ? 10.431 -18.804 -8.952 1.00 50.97 107 GLY A C 1
ATOM 834 O O . GLY A 1 107 ? 11.367 -19.059 -9.708 1.00 50.97 107 GLY A O 1
ATOM 835 N N . GLY A 1 108 ? 9.242 -19.401 -9.091 1.00 48.12 108 GLY A N 1
ATOM 836 C CA . GLY A 1 108 ? 8.976 -20.487 -10.050 1.00 48.12 108 GLY A CA 1
ATOM 837 C C . GLY A 1 108 ? 9.181 -20.126 -11.531 1.00 48.12 108 GLY A C 1
ATOM 838 O O . GLY A 1 108 ? 9.310 -21.018 -12.365 1.00 48.12 108 GLY A O 1
ATOM 839 N N . ASN A 1 109 ? 9.292 -18.835 -11.860 1.00 53.88 109 ASN A N 1
ATOM 840 C CA . ASN A 1 109 ? 9.529 -18.350 -13.222 1.00 53.88 109 ASN A CA 1
ATOM 841 C C . ASN A 1 109 ? 10.981 -17.942 -13.512 1.00 53.88 109 ASN A C 1
ATOM 843 O O . ASN A 1 109 ? 11.251 -17.448 -14.607 1.00 53.88 109 ASN A O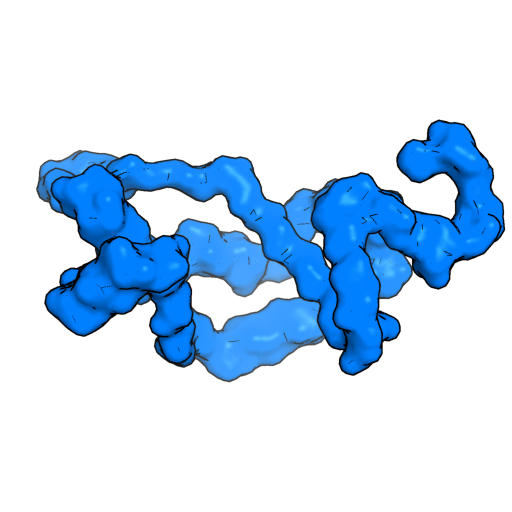 1
ATOM 847 N N . GLY A 1 110 ? 11.926 -18.167 -12.591 1.00 55.75 110 GLY A N 1
ATOM 848 C CA . GLY A 1 110 ? 13.331 -17.781 -12.787 1.00 55.75 110 GLY A CA 1
ATOM 849 C C . GLY A 1 110 ? 13.932 -18.299 -14.102 1.00 55.75 110 GLY A C 1
ATOM 850 O O . GLY A 1 110 ? 14.677 -17.581 -14.758 1.00 55.75 110 GLY A O 1
ATOM 851 N N . ARG A 1 111 ? 13.518 -19.492 -14.556 1.00 54.22 111 ARG A N 1
ATOM 852 C CA . ARG A 1 111 ? 13.940 -20.091 -15.838 1.00 54.22 111 ARG A CA 1
ATOM 853 C C . ARG A 1 111 ? 13.325 -19.475 -17.092 1.00 54.22 111 ARG A C 1
ATOM 855 O O . ARG A 1 111 ? 13.920 -19.590 -18.156 1.00 54.22 111 ARG A O 1
ATOM 862 N N . LEU A 1 112 ? 12.138 -18.875 -17.000 1.00 55.81 112 LEU A N 1
ATOM 863 C CA . LEU A 1 112 ? 11.538 -18.164 -18.137 1.00 55.81 112 LEU A CA 1
ATOM 864 C C . LEU A 1 112 ? 12.227 -16.815 -18.363 1.00 55.81 112 LEU A C 1
ATOM 866 O O . LEU A 1 112 ? 12.263 -16.330 -19.489 1.00 55.81 112 LEU A O 1
ATOM 870 N N . LEU A 1 113 ? 12.766 -16.232 -17.289 1.00 56.59 113 LEU A N 1
ATOM 871 C CA . LEU A 1 113 ? 13.489 -14.964 -17.312 1.00 56.59 113 LEU A CA 1
ATOM 872 C C . LEU A 1 113 ? 14.980 -15.156 -17.629 1.00 56.59 113 LEU A C 1
ATOM 874 O O . LEU A 1 113 ? 15.559 -14.331 -18.325 1.00 56.59 113 LEU A O 1
ATOM 878 N N . ASP A 1 114 ? 15.584 -16.255 -17.169 1.00 59.53 114 ASP A N 1
ATOM 879 C CA . ASP A 1 114 ? 16.978 -16.607 -17.450 1.00 59.53 114 ASP A CA 1
ATOM 880 C C . ASP A 1 114 ? 17.138 -18.131 -17.654 1.00 59.53 114 ASP A C 1
ATOM 882 O O . ASP A 1 114 ? 17.411 -18.879 -16.705 1.00 59.53 114 ASP A O 1
ATOM 886 N N . PRO A 1 115 ? 16.966 -18.625 -18.897 1.00 64.06 115 PRO A N 1
ATOM 887 C CA . PRO A 1 115 ? 17.052 -20.053 -19.215 1.00 64.06 115 PRO A CA 1
ATOM 888 C C . PRO A 1 115 ? 18.431 -20.668 -18.952 1.00 64.06 115 PRO A C 1
ATOM 890 O O . PRO A 1 115 ? 18.547 -21.890 -18.845 1.00 64.06 115 PRO A O 1
ATOM 893 N N . ASN A 1 116 ? 19.470 -19.833 -18.867 1.00 69.19 116 ASN A N 1
ATOM 894 C CA . ASN A 1 116 ? 20.860 -20.262 -18.746 1.00 69.19 116 ASN A CA 1
ATOM 895 C C . ASN A 1 116 ? 21.322 -20.365 -17.286 1.00 69.19 116 ASN A C 1
ATOM 897 O O . ASN A 1 116 ? 22.436 -20.829 -17.029 1.00 69.19 116 ASN A O 1
ATOM 901 N N . ARG A 1 117 ? 20.488 -19.955 -16.321 1.00 61.12 117 ARG A N 1
ATOM 902 C CA . ARG A 1 117 ? 20.841 -19.992 -14.902 1.00 61.12 117 ARG A CA 1
ATOM 903 C C . ARG A 1 117 ? 20.963 -21.446 -14.400 1.00 61.12 117 ARG A C 1
ATOM 905 O O . ARG A 1 117 ? 20.056 -22.251 -14.637 1.00 61.12 117 ARG A O 1
ATOM 912 N N . PRO A 1 118 ? 22.060 -21.809 -13.702 1.00 60.25 118 PRO A N 1
ATOM 913 C CA . PRO A 1 118 ? 22.268 -23.161 -13.184 1.00 60.25 118 PRO A CA 1
ATOM 914 C C . PRO A 1 118 ? 21.147 -23.609 -12.241 1.00 60.25 118 PRO A C 1
ATOM 916 O O . PRO A 1 118 ? 20.663 -22.829 -11.422 1.00 60.25 118 PRO A O 1
ATOM 919 N N . HIS A 1 119 ? 20.780 -24.891 -12.325 1.00 55.72 119 HIS A N 1
ATOM 920 C CA . HIS A 1 119 ? 19.663 -25.498 -11.584 1.00 55.72 119 HIS A CA 1
ATOM 921 C C . HIS A 1 119 ? 19.780 -25.375 -10.055 1.00 55.72 119 HIS A C 1
ATOM 923 O O . HIS A 1 119 ? 18.787 -25.458 -9.347 1.00 55.72 119 HIS A O 1
ATOM 929 N N . GLU A 1 120 ? 20.996 -25.200 -9.548 1.00 57.72 120 GLU A N 1
ATOM 930 C CA . GLU A 1 120 ? 21.323 -25.192 -8.119 1.00 57.72 120 GLU A CA 1
ATOM 931 C C . GLU A 1 120 ? 21.091 -23.825 -7.447 1.00 57.72 120 GLU A C 1
ATOM 933 O O . GLU A 1 120 ? 21.251 -23.706 -6.237 1.00 57.72 120 GLU A O 1
ATOM 938 N N . LEU A 1 121 ? 20.741 -22.789 -8.222 1.00 47.66 121 LEU A N 1
ATOM 939 C CA . LEU A 1 121 ? 20.644 -21.391 -7.772 1.00 47.66 121 LEU A CA 1
ATOM 940 C C . LEU A 1 121 ? 19.231 -20.791 -7.913 1.00 47.66 121 LEU A C 1
ATOM 942 O O . LEU A 1 121 ? 19.104 -19.558 -7.947 1.00 47.66 121 LEU A O 1
ATOM 946 N N . ILE A 1 122 ? 18.210 -21.647 -8.057 1.00 49.38 122 ILE A N 1
ATOM 947 C CA . ILE A 1 122 ? 16.778 -21.306 -8.138 1.00 49.38 122 ILE A CA 1
ATOM 948 C C . ILE A 1 122 ? 16.069 -21.831 -6.895 1.00 49.38 122 ILE A C 1
ATOM 950 O O . ILE A 1 122 ? 16.279 -23.021 -6.575 1.00 49.38 122 ILE A O 1
#

Secondary structure (DSSP, 8-state):
--HHHHHHHHHHS----TT-S-HHHHHHHHHHHHHHGGG-SSTTSSGGG--SHHHHHGGG-HHHHHHHHHHTT-PPTTSPPS---------THHHH-TT-S---TTSTTHHHH-TTS-GGG-

Sequence (122 aa):
MDAEQRFAFDTWGFLAVEDAITPEQIADLQTSVDAKGPELHSQHADRGGFWSQTFVDLLDVPVISEILAELYGGQRPGELPPFRIDHINVHTHGTFNKNLAGGTIHGGNGRLLDPNRPHELI

pLDDT: mean 76.07, std 17.85, range [41.78, 96.75]